Protein AF-A0A933KSL5-F1 (afdb_monomer_lite)

Sequence (123 aa):
MNKSSVSFVYANGFLLLTVVFMPFPTALLGEYLLTDHAAPAVVLYNSVVAVQAVGWILSSGAALRLARDETSAVLVRDGQRNGYFALAAYSLLALIAFWFPLSIAAVTTTLFTYWLVYSLRAT

pLDDT: mean 89.35, std 8.65, range [49.56, 96.56]

Radius of gyration: 16.13 Å; chains: 1; bounding box: 38×23×40 Å

Structure (mmCIF, N/CA/C/O backbone):
data_AF-A0A933KSL5-F1
#
_entry.id   AF-A0A933KSL5-F1
#
loop_
_atom_site.group_PDB
_atom_site.id
_atom_site.type_symbol
_atom_site.label_atom_id
_atom_site.label_alt_id
_atom_site.label_comp_id
_atom_site.label_asym_id
_atom_site.label_entity_id
_atom_site.label_seq_id
_atom_site.pdbx_PDB_ins_code
_atom_site.Cartn_x
_atom_site.Cartn_y
_atom_site.Cartn_z
_atom_site.occupancy
_atom_site.B_iso_or_equiv
_atom_site.auth_seq_id
_atom_site.auth_comp_id
_atom_site.auth_asym_id
_atom_site.auth_atom_id
_atom_site.pdbx_PDB_model_num
ATOM 1 N N . MET A 1 1 ? -20.134 7.322 15.820 1.00 50.34 1 MET A N 1
ATOM 2 C CA . MET A 1 1 ? -18.874 7.697 16.511 1.00 50.34 1 MET A CA 1
ATOM 3 C C . MET A 1 1 ? -19.070 9.087 17.109 1.00 50.34 1 MET A C 1
ATOM 5 O O . MET A 1 1 ? -19.430 9.960 16.340 1.00 50.34 1 MET A O 1
ATOM 9 N N . ASN A 1 2 ? -18.936 9.308 18.428 1.00 49.56 2 ASN A N 1
ATOM 10 C CA . ASN A 1 2 ? -19.288 10.617 19.033 1.00 49.56 2 ASN A CA 1
ATOM 11 C C . ASN A 1 2 ? -18.191 11.268 19.903 1.00 49.56 2 ASN A C 1
ATOM 13 O O . ASN A 1 2 ? -18.445 12.253 20.586 1.00 49.56 2 ASN A O 1
ATOM 17 N N . LYS A 1 3 ? -16.956 10.748 19.865 1.00 57.47 3 LYS A N 1
ATOM 18 C CA . LYS A 1 3 ? -15.748 11.422 20.366 1.00 57.47 3 LYS A CA 1
ATOM 19 C C . LYS A 1 3 ? -14.571 11.034 19.476 1.00 57.47 3 LYS A C 1
ATOM 21 O O . LYS A 1 3 ? -14.323 9.848 19.285 1.00 57.47 3 LYS A O 1
ATOM 26 N N . SER A 1 4 ? -13.867 12.017 18.922 1.00 65.88 4 SER A N 1
ATOM 27 C CA . SER A 1 4 ? -12.599 11.778 18.230 1.00 65.88 4 SER A CA 1
ATOM 28 C C . SER A 1 4 ? -11.508 11.620 19.287 1.00 65.88 4 SER A C 1
ATOM 30 O O . SER A 1 4 ? -11.274 12.544 20.066 1.00 65.88 4 SER A O 1
ATOM 32 N N . SER A 1 5 ? -10.891 10.440 19.388 1.00 81.81 5 SER A N 1
ATOM 33 C CA . SER A 1 5 ? -9.717 10.276 20.250 1.00 81.81 5 SER A CA 1
ATOM 34 C C . SER A 1 5 ? -8.486 10.822 19.537 1.00 81.81 5 SER A C 1
ATOM 36 O O . SER A 1 5 ? -8.354 10.693 18.321 1.00 81.81 5 SER A O 1
ATOM 38 N N . VAL A 1 6 ? -7.545 11.376 20.300 1.00 86.00 6 VAL A N 1
ATOM 39 C CA . VAL A 1 6 ? -6.248 11.832 19.775 1.00 86.00 6 VAL A CA 1
ATOM 40 C C . VAL A 1 6 ? -5.568 10.723 18.956 1.00 86.00 6 VAL A C 1
ATOM 42 O O . VAL A 1 6 ? -5.068 10.970 17.863 1.00 86.00 6 VAL A O 1
ATOM 45 N N . SER A 1 7 ? -5.648 9.472 19.424 1.00 86.69 7 SER A N 1
ATOM 46 C CA . SER A 1 7 ? -5.124 8.301 18.709 1.00 86.69 7 SER A CA 1
ATOM 47 C C . SER A 1 7 ? -5.783 8.076 17.345 1.00 86.69 7 SER A C 1
ATOM 49 O O . SER A 1 7 ? -5.087 7.695 16.408 1.00 86.69 7 SER A O 1
ATOM 51 N N . PHE A 1 8 ? -7.096 8.291 17.220 1.00 88.69 8 PHE A N 1
ATOM 52 C CA . PHE A 1 8 ? -7.803 8.148 15.946 1.00 88.69 8 PHE A CA 1
ATOM 53 C C . PHE A 1 8 ? -7.420 9.264 14.967 1.00 88.69 8 PHE A C 1
ATOM 55 O O . PHE A 1 8 ? -7.173 8.984 13.797 1.00 88.69 8 PHE A O 1
ATOM 62 N N . VAL A 1 9 ? -7.284 10.506 15.449 1.00 90.94 9 VAL A N 1
ATOM 63 C CA . VAL A 1 9 ? -6.849 11.645 14.622 1.00 90.94 9 VAL A CA 1
ATOM 64 C C . VAL A 1 9 ? -5.463 11.400 14.028 1.00 90.94 9 VAL A C 1
ATOM 66 O O . VAL A 1 9 ? -5.293 11.549 12.820 1.00 90.94 9 VAL A O 1
ATOM 69 N N . TYR A 1 10 ? -4.488 10.976 14.839 1.00 93.06 10 TYR A N 1
ATOM 70 C CA . TYR A 1 10 ? -3.136 10.692 14.344 1.00 93.06 10 TYR A CA 1
ATOM 71 C C . TYR A 1 10 ? -3.087 9.479 13.410 1.00 93.06 10 TYR A C 1
ATOM 73 O O . TYR A 1 10 ? -2.422 9.543 12.379 1.00 93.06 10 TYR A O 1
ATOM 81 N N . ALA A 1 11 ? -3.805 8.395 13.725 1.00 92.38 11 ALA A N 1
ATOM 82 C CA . ALA A 1 11 ? -3.848 7.214 12.863 1.00 92.38 11 ALA A CA 1
ATOM 83 C C . ALA A 1 11 ? -4.468 7.526 11.491 1.00 92.38 11 ALA A C 1
ATOM 85 O O . ALA A 1 11 ? -3.931 7.127 10.458 1.00 92.38 11 ALA A O 1
ATOM 86 N N . ASN A 1 12 ? -5.556 8.299 11.472 1.00 92.25 12 ASN A N 1
ATOM 87 C CA . ASN A 1 12 ? -6.168 8.762 10.235 1.00 92.25 12 ASN A CA 1
ATOM 88 C C . ASN A 1 12 ? -5.264 9.750 9.481 1.00 92.25 12 ASN A C 1
ATOM 90 O O . ASN A 1 12 ? -5.122 9.645 8.269 1.00 92.25 12 ASN A O 1
ATOM 94 N N . GLY A 1 13 ? -4.609 10.677 10.185 1.00 94.44 13 GLY A N 1
ATOM 95 C CA . GLY A 1 13 ? -3.636 11.593 9.585 1.00 94.44 13 GLY A CA 1
ATOM 96 C C . GLY A 1 13 ? -2.477 10.855 8.912 1.00 94.44 13 GLY A C 1
ATOM 97 O O . GLY A 1 13 ? -2.104 11.191 7.792 1.00 94.44 13 GLY A O 1
ATOM 98 N N . PHE A 1 14 ? -1.961 9.799 9.545 1.00 95.56 14 PHE A N 1
ATOM 99 C CA . PHE A 1 14 ? -0.948 8.929 8.949 1.00 95.56 14 PHE A CA 1
ATOM 100 C C . PHE A 1 14 ? -1.473 8.204 7.703 1.00 95.56 14 PHE A C 1
ATOM 102 O O . PHE A 1 14 ? -0.797 8.187 6.678 1.00 95.56 14 PHE A O 1
ATOM 109 N N . LEU A 1 15 ? -2.695 7.661 7.744 1.00 94.19 15 LEU A N 1
ATOM 110 C CA . LEU A 1 15 ? -3.314 7.056 6.562 1.00 94.19 15 LEU A CA 1
ATOM 111 C C . LEU A 1 15 ? -3.427 8.070 5.410 1.00 94.19 15 LEU A C 1
ATOM 113 O O . LEU A 1 15 ? -3.010 7.772 4.293 1.00 94.19 15 LEU A O 1
ATOM 117 N N . LEU A 1 16 ? -3.906 9.286 5.679 1.00 95.75 16 LEU A N 1
ATOM 118 C CA . LEU A 1 16 ? -4.010 10.353 4.677 1.00 95.75 16 LEU A CA 1
ATOM 119 C C . LEU A 1 16 ? -2.645 10.769 4.117 1.00 95.75 16 LEU A C 1
ATOM 121 O O . LEU A 1 16 ? -2.534 11.010 2.917 1.00 95.75 16 LEU A O 1
ATOM 125 N N . LEU A 1 17 ? -1.597 10.788 4.943 1.00 95.94 17 LEU A N 1
ATOM 126 C CA . LEU A 1 17 ? -0.233 11.037 4.477 1.00 95.94 17 LEU A CA 1
ATOM 127 C C . LEU A 1 17 ? 0.188 10.012 3.413 1.00 95.94 17 LEU A C 1
ATOM 129 O O . LEU A 1 17 ? 0.726 10.398 2.378 1.00 95.94 17 LEU A O 1
ATOM 133 N N . THR A 1 18 ? -0.108 8.722 3.616 1.00 94.50 18 THR A N 1
ATOM 134 C CA . THR A 1 18 ? 0.198 7.686 2.608 1.00 94.50 18 THR A CA 1
ATOM 135 C C . THR A 1 18 ? -0.586 7.883 1.310 1.00 94.50 18 THR A C 1
ATOM 137 O O . THR A 1 18 ? -0.053 7.644 0.229 1.00 94.50 18 THR A O 1
ATOM 140 N N . VAL A 1 19 ? -1.830 8.370 1.396 1.00 94.56 19 VAL A N 1
ATOM 141 C CA . VAL A 1 19 ? -2.666 8.680 0.225 1.00 94.56 19 VAL A CA 1
ATOM 142 C C . VAL A 1 19 ? -2.079 9.844 -0.572 1.00 94.56 19 VAL A C 1
ATOM 144 O O . VAL A 1 19 ? -1.969 9.754 -1.791 1.00 94.56 19 VAL A O 1
ATOM 147 N N . VAL A 1 20 ? -1.649 10.911 0.104 1.00 96.56 20 VAL A N 1
ATOM 148 C CA . VAL A 1 20 ? -1.008 12.070 -0.541 1.00 96.56 20 VAL A CA 1
ATOM 149 C C . VAL A 1 20 ? 0.352 11.705 -1.135 1.00 96.56 20 VAL A C 1
ATOM 151 O O . VAL A 1 20 ? 0.749 12.285 -2.140 1.00 96.56 20 VAL A O 1
ATOM 154 N N . PHE A 1 21 ? 1.058 10.734 -0.552 1.00 95.19 21 PHE A N 1
ATOM 155 C CA . PHE A 1 21 ? 2.340 10.261 -1.072 1.00 95.19 21 PHE A CA 1
ATOM 156 C C . PHE A 1 21 ? 2.202 9.367 -2.315 1.00 95.19 21 PHE A C 1
ATOM 158 O O . PHE A 1 21 ? 3.118 9.319 -3.126 1.00 95.19 21 PHE A O 1
ATOM 165 N N . MET A 1 22 ? 1.059 8.700 -2.504 1.00 94.00 22 MET A N 1
ATOM 166 C CA . MET A 1 22 ? 0.788 7.716 -3.569 1.00 94.00 22 MET A CA 1
ATOM 167 C C . MET A 1 22 ? 1.055 8.182 -5.025 1.00 94.00 22 MET A C 1
ATOM 169 O O . MET A 1 22 ? 1.515 7.368 -5.833 1.00 94.00 22 MET A O 1
ATOM 173 N N . PRO A 1 23 ? 0.842 9.457 -5.415 1.00 96.00 23 PRO A N 1
ATOM 174 C CA . PRO A 1 23 ? 1.152 9.922 -6.768 1.00 96.00 23 PRO A CA 1
ATOM 175 C C . PRO A 1 23 ? 2.627 9.755 -7.158 1.00 96.00 23 PRO A C 1
ATOM 177 O O . PRO A 1 23 ? 2.912 9.422 -8.305 1.00 96.00 23 PRO A O 1
ATOM 180 N N . PHE A 1 24 ? 3.561 9.917 -6.215 1.00 95.81 24 PHE A N 1
ATOM 181 C CA . PHE A 1 24 ? 4.997 9.777 -6.473 1.00 95.81 24 PHE A CA 1
ATOM 182 C C . PHE A 1 24 ? 5.411 8.357 -6.913 1.00 95.81 24 PHE A C 1
ATOM 184 O O . PHE A 1 24 ? 5.921 8.216 -8.025 1.00 95.81 24 PHE A O 1
ATOM 191 N N . PRO A 1 25 ? 5.177 7.283 -6.126 1.00 95.31 25 PRO A N 1
ATOM 192 C CA . PRO A 1 25 ? 5.516 5.930 -6.552 1.00 95.31 25 PRO A CA 1
ATOM 193 C C . PRO A 1 25 ? 4.698 5.484 -7.768 1.00 95.31 25 PRO A C 1
ATOM 195 O O . PRO A 1 25 ? 5.166 4.638 -8.519 1.00 95.31 25 PRO A O 1
ATOM 198 N N . THR A 1 26 ? 3.506 6.047 -7.995 1.00 94.56 26 THR A N 1
ATOM 199 C CA . THR A 1 26 ? 2.715 5.762 -9.206 1.00 94.56 26 THR A CA 1
ATOM 200 C C . THR A 1 26 ? 3.373 6.326 -10.455 1.00 94.56 26 THR A C 1
ATOM 202 O O . THR A 1 26 ? 3.474 5.622 -11.456 1.00 94.56 26 THR A O 1
ATOM 205 N N . ALA A 1 27 ? 3.845 7.574 -10.396 1.00 95.50 27 ALA A N 1
ATOM 206 C CA . ALA A 1 27 ? 4.589 8.183 -11.492 1.00 95.50 27 ALA A CA 1
ATOM 207 C C . ALA A 1 27 ? 5.888 7.412 -11.764 1.00 95.50 27 ALA A C 1
ATOM 209 O O . ALA A 1 27 ? 6.150 7.046 -12.907 1.00 95.50 27 ALA A O 1
ATOM 210 N N . LEU A 1 28 ? 6.636 7.073 -10.706 1.00 95.31 28 LEU A N 1
ATOM 211 C CA . LEU A 1 28 ? 7.866 6.289 -10.819 1.00 95.31 28 LEU A CA 1
ATOM 212 C C . LEU A 1 28 ? 7.609 4.902 -11.428 1.00 95.31 28 LEU A C 1
ATOM 214 O O . LEU A 1 28 ? 8.354 4.452 -12.293 1.00 95.31 28 LEU A O 1
ATOM 218 N N . LEU A 1 29 ? 6.538 4.226 -11.004 1.00 94.38 29 LEU A N 1
ATOM 219 C CA . LEU A 1 29 ? 6.129 2.960 -11.600 1.00 94.38 29 LEU A CA 1
ATOM 220 C C . LEU A 1 29 ? 5.821 3.140 -13.089 1.00 94.38 29 LEU A C 1
ATOM 222 O O . LEU A 1 29 ? 6.357 2.394 -13.897 1.00 94.38 29 LEU A O 1
ATOM 226 N N . GLY A 1 30 ? 5.019 4.138 -13.465 1.00 92.69 30 GLY A N 1
ATOM 227 C CA . GLY A 1 30 ? 4.667 4.395 -14.864 1.00 92.69 30 GLY A CA 1
ATOM 228 C C . GLY A 1 30 ? 5.869 4.690 -15.767 1.00 92.69 30 GLY A C 1
ATOM 229 O O . GLY A 1 30 ? 5.883 4.254 -16.915 1.00 92.69 30 GLY A O 1
ATOM 230 N N . GLU A 1 31 ? 6.883 5.380 -15.245 1.00 95.19 31 GLU A N 1
ATOM 231 C CA . GLU A 1 31 ? 8.099 5.732 -15.986 1.00 95.19 31 GLU A CA 1
ATOM 232 C C . GLU A 1 31 ? 9.045 4.536 -16.169 1.00 95.19 31 GLU A C 1
ATOM 234 O O . GLU A 1 31 ? 9.575 4.324 -17.259 1.00 95.19 31 GLU A O 1
ATOM 239 N N . TYR A 1 32 ? 9.228 3.719 -15.127 1.00 94.38 32 TYR A N 1
ATOM 240 C CA . TYR A 1 32 ? 10.254 2.673 -15.120 1.00 94.38 32 TYR A CA 1
ATOM 241 C C . TYR A 1 32 ? 9.732 1.254 -15.378 1.00 94.38 32 TYR A C 1
ATOM 243 O O . TYR A 1 32 ? 10.546 0.352 -15.582 1.00 94.38 32 TYR A O 1
ATOM 251 N N . LEU A 1 33 ? 8.414 1.020 -15.409 1.00 91.38 33 LEU A N 1
ATOM 252 C CA . LEU A 1 33 ? 7.832 -0.330 -15.502 1.00 91.38 33 LEU A CA 1
ATOM 253 C C . LEU A 1 33 ? 8.321 -1.137 -16.713 1.00 91.38 33 LEU A C 1
ATOM 255 O O . LEU A 1 33 ? 8.521 -2.342 -16.593 1.00 91.38 33 LEU A O 1
ATOM 259 N N . LEU A 1 34 ? 8.497 -0.492 -17.868 1.00 91.44 34 LEU A N 1
ATOM 260 C CA . LEU A 1 34 ? 8.911 -1.143 -19.121 1.00 91.44 34 LEU A CA 1
ATOM 261 C C . LEU A 1 34 ? 10.407 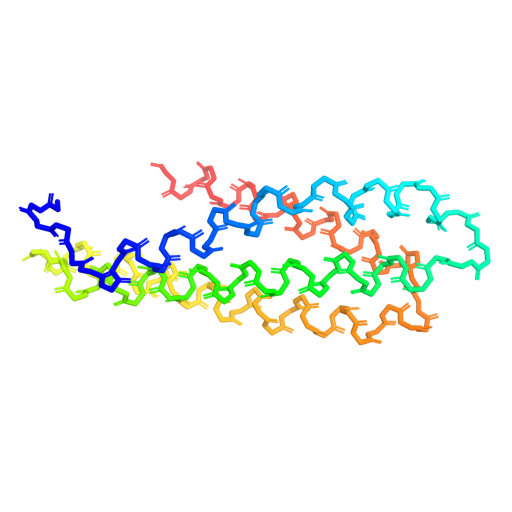-0.966 -19.419 1.00 91.44 34 LEU A C 1
ATOM 263 O O . LEU A 1 34 ? 10.833 -1.101 -20.563 1.00 91.44 34 LEU A O 1
ATOM 267 N N . THR A 1 35 ? 11.196 -0.639 -18.398 1.00 91.50 35 THR A N 1
ATOM 268 C CA . THR A 1 35 ? 12.639 -0.401 -18.511 1.00 91.50 35 THR A CA 1
ATOM 269 C C . THR A 1 35 ? 13.431 -1.466 -17.755 1.00 91.50 35 THR A C 1
ATOM 271 O O . THR A 1 35 ? 12.885 -2.189 -16.917 1.00 91.50 35 THR A O 1
ATOM 274 N N . ASP A 1 36 ? 14.748 -1.495 -17.961 1.00 87.88 36 ASP A N 1
ATOM 275 C CA . ASP A 1 36 ? 15.674 -2.359 -17.210 1.00 87.88 36 ASP A CA 1
ATOM 276 C C . ASP A 1 36 ? 15.706 -2.048 -15.696 1.00 87.88 36 ASP A C 1
ATOM 278 O O . ASP A 1 36 ? 16.273 -2.799 -14.901 1.00 87.88 36 ASP A O 1
ATOM 282 N N . HIS A 1 37 ? 15.068 -0.953 -15.266 1.00 89.62 37 HIS A N 1
ATOM 283 C CA . HIS A 1 37 ? 14.983 -0.510 -13.874 1.00 89.62 37 HIS A CA 1
ATOM 284 C C . HIS A 1 37 ? 13.572 -0.655 -13.273 1.00 89.62 37 HIS A C 1
ATOM 286 O O . HIS A 1 37 ? 13.230 0.030 -12.310 1.00 89.62 37 HIS A O 1
ATOM 292 N N . ALA A 1 38 ? 12.754 -1.581 -13.781 1.00 90.12 38 ALA A N 1
ATOM 293 C CA . ALA A 1 38 ? 11.409 -1.836 -13.256 1.00 90.12 38 ALA A CA 1
ATOM 294 C C . ALA A 1 38 ? 11.395 -2.334 -11.794 1.00 90.12 38 ALA A C 1
ATOM 296 O O . ALA A 1 38 ? 10.483 -2.006 -11.036 1.00 90.12 38 ALA A O 1
ATOM 297 N N . ALA A 1 39 ? 12.410 -3.099 -11.373 1.00 92.81 39 ALA A N 1
ATOM 298 C CA . ALA A 1 39 ? 12.508 -3.665 -10.022 1.00 92.81 39 ALA A CA 1
ATOM 299 C C . ALA A 1 39 ? 12.376 -2.623 -8.896 1.00 92.81 39 ALA A C 1
ATOM 301 O O . ALA A 1 39 ? 11.421 -2.721 -8.122 1.00 92.81 39 ALA A O 1
ATOM 302 N N . PRO A 1 40 ? 13.243 -1.599 -8.788 1.00 94.38 40 PRO A N 1
ATOM 303 C CA . PRO A 1 40 ? 13.131 -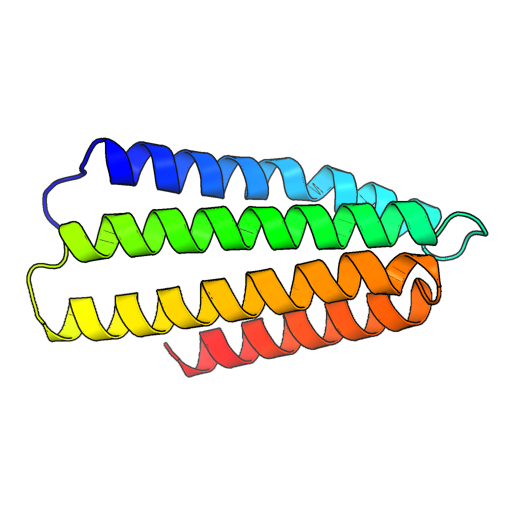0.604 -7.721 1.00 94.38 40 PRO A CA 1
ATOM 304 C C . PRO A 1 40 ? 11.798 0.157 -7.738 1.00 94.38 40 PRO A C 1
ATOM 306 O O . PRO A 1 40 ? 11.261 0.457 -6.672 1.00 94.38 40 PRO A O 1
ATOM 309 N N . ALA A 1 41 ? 11.223 0.420 -8.916 1.00 94.88 41 ALA A N 1
ATOM 310 C CA . ALA A 1 41 ? 9.943 1.112 -9.028 1.00 94.88 41 ALA A CA 1
ATOM 311 C C . ALA A 1 41 ? 8.775 0.268 -8.484 1.00 94.88 41 ALA A C 1
ATOM 313 O O . ALA A 1 41 ? 7.971 0.753 -7.685 1.00 94.88 41 ALA A O 1
ATOM 314 N N . VAL A 1 42 ? 8.720 -1.020 -8.842 1.00 95.25 42 VAL A N 1
ATOM 315 C CA . VAL A 1 42 ? 7.693 -1.959 -8.355 1.00 95.25 42 VAL A CA 1
ATOM 316 C C . VAL A 1 42 ? 7.865 -2.249 -6.859 1.00 95.25 42 VAL A C 1
ATOM 318 O O . VAL A 1 42 ? 6.872 -2.319 -6.129 1.00 95.25 42 VAL A O 1
ATOM 321 N N . VAL A 1 43 ? 9.107 -2.380 -6.378 1.00 96.44 43 VAL A N 1
ATOM 322 C CA . VAL A 1 43 ? 9.424 -2.552 -4.949 1.00 96.44 43 VAL A CA 1
ATOM 323 C C . VAL A 1 43 ? 8.933 -1.346 -4.150 1.00 96.44 43 VAL A C 1
ATOM 325 O O . VAL A 1 43 ? 8.226 -1.519 -3.154 1.00 96.44 43 VAL A O 1
ATOM 328 N N . LEU A 1 44 ? 9.266 -0.126 -4.586 1.00 96.06 44 LEU A N 1
ATOM 329 C CA . LEU A 1 44 ? 8.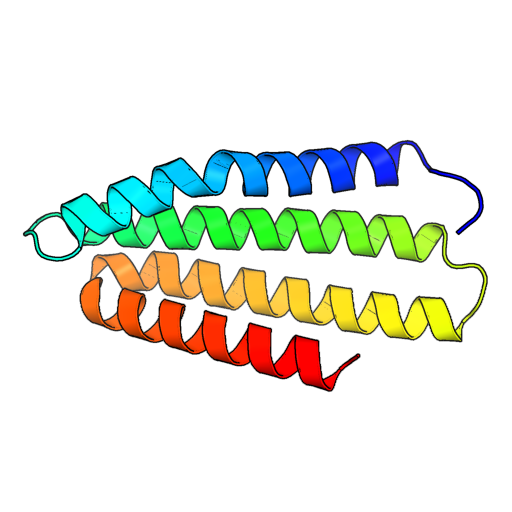856 1.097 -3.900 1.00 96.06 44 LEU A CA 1
ATOM 330 C C . LEU A 1 44 ? 7.334 1.230 -3.875 1.00 96.06 44 LEU A C 1
ATOM 332 O O . LEU A 1 44 ? 6.764 1.503 -2.820 1.00 96.06 44 LEU A O 1
ATOM 336 N N . TYR A 1 45 ? 6.675 0.986 -5.009 1.00 95.94 45 TYR A N 1
ATOM 337 C CA . TYR A 1 45 ? 5.220 1.036 -5.097 1.00 95.94 45 TYR A CA 1
ATOM 338 C C . TYR A 1 45 ? 4.557 0.085 -4.093 1.00 95.94 45 TYR A C 1
ATOM 340 O O . TYR A 1 45 ? 3.771 0.523 -3.252 1.00 95.94 45 TYR A O 1
ATOM 348 N N . ASN A 1 46 ? 4.929 -1.199 -4.104 1.00 96.00 46 ASN A N 1
ATOM 349 C CA . ASN A 1 46 ? 4.361 -2.182 -3.176 1.00 96.00 46 ASN A CA 1
ATOM 350 C C . ASN A 1 46 ? 4.714 -1.878 -1.710 1.00 96.00 46 ASN A C 1
ATOM 352 O O . ASN A 1 46 ? 3.889 -2.105 -0.827 1.00 96.00 46 ASN A O 1
ATOM 356 N N . SER A 1 47 ? 5.890 -1.302 -1.445 1.00 95.56 47 SER A N 1
ATOM 357 C CA . SER A 1 47 ? 6.281 -0.871 -0.096 1.00 95.56 47 SER A CA 1
ATOM 358 C C . SER A 1 47 ? 5.379 0.249 0.424 1.00 95.56 47 SER A C 1
ATOM 360 O O . SER A 1 47 ? 4.933 0.202 1.568 1.00 95.56 47 SER A O 1
ATOM 362 N N . VAL A 1 48 ? 5.049 1.236 -0.413 1.00 96.12 48 VAL A N 1
ATOM 363 C CA . VAL A 1 48 ? 4.132 2.325 -0.036 1.00 96.12 48 VAL A CA 1
ATOM 364 C C . VAL A 1 48 ? 2.724 1.793 0.226 1.00 96.12 48 VAL A C 1
ATOM 366 O O 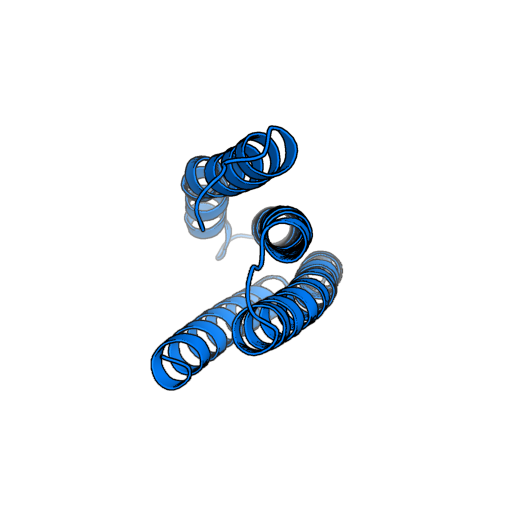. VAL A 1 48 ? 2.100 2.184 1.213 1.00 96.12 48 VAL A O 1
ATOM 369 N N . VAL A 1 49 ? 2.238 0.859 -0.597 1.00 95.19 49 VAL A N 1
ATOM 370 C CA . VAL A 1 49 ? 0.936 0.207 -0.373 1.00 95.19 49 VAL A CA 1
ATOM 371 C C . VAL A 1 49 ? 0.944 -0.622 0.922 1.00 95.19 49 VAL A C 1
ATOM 373 O O . VAL A 1 49 ? -0.020 -0.587 1.688 1.00 95.19 49 VAL A O 1
ATOM 376 N N . ALA A 1 50 ? 2.048 -1.303 1.240 1.00 95.81 50 ALA A N 1
ATOM 377 C CA . ALA A 1 50 ? 2.207 -1.997 2.517 1.00 95.81 50 ALA A CA 1
ATOM 378 C C . ALA A 1 50 ? 2.173 -1.017 3.710 1.00 95.81 50 ALA A C 1
ATOM 380 O O . ALA A 1 50 ? 1.488 -1.271 4.701 1.00 95.81 50 ALA A O 1
ATOM 381 N N . VAL A 1 51 ? 2.825 0.146 3.605 1.00 96.00 51 VAL A N 1
ATOM 382 C CA . VAL A 1 51 ? 2.757 1.208 4.628 1.00 96.00 51 VAL A CA 1
ATOM 383 C C . VAL A 1 51 ? 1.336 1.769 4.764 1.00 96.00 51 VAL A C 1
ATOM 385 O O . VAL A 1 51 ? 0.870 2.012 5.880 1.00 96.00 51 VAL A O 1
ATOM 388 N N . GLN A 1 52 ? 0.598 1.913 3.663 1.00 95.00 52 GLN A N 1
ATOM 389 C CA . GLN A 1 52 ? -0.814 2.297 3.704 1.00 95.00 52 GLN A CA 1
ATOM 390 C C . GLN A 1 52 ? -1.661 1.274 4.482 1.00 95.00 52 GLN A C 1
ATOM 392 O O . GLN A 1 52 ? -2.519 1.669 5.276 1.00 95.00 52 GLN A O 1
ATOM 397 N N . ALA A 1 53 ? -1.377 -0.028 4.349 1.00 94.12 53 ALA A N 1
ATOM 398 C CA . ALA A 1 53 ? -2.035 -1.066 5.147 1.00 94.12 53 ALA A CA 1
ATOM 399 C C . ALA A 1 53 ? -1.758 -0.913 6.657 1.00 94.12 53 ALA A C 1
ATOM 401 O O . ALA A 1 53 ? -2.659 -1.133 7.469 1.00 94.12 53 ALA A O 1
ATOM 402 N N . VAL A 1 54 ? -0.564 -0.449 7.054 1.00 94.50 54 VAL A N 1
ATOM 403 C CA . VAL A 1 54 ? -0.278 -0.078 8.456 1.00 94.50 54 VAL A CA 1
ATOM 404 C C . VAL A 1 54 ? -1.191 1.058 8.913 1.00 94.50 54 VAL A C 1
ATOM 406 O O . VAL A 1 54 ? -1.783 0.971 9.990 1.00 94.50 54 VAL A O 1
ATOM 409 N N . GLY A 1 55 ? -1.371 2.095 8.090 1.00 93.12 55 GLY A N 1
ATOM 410 C CA . GLY A 1 55 ? -2.300 3.188 8.394 1.00 93.12 55 GLY A CA 1
ATOM 411 C C . GLY A 1 55 ? -3.736 2.702 8.590 1.00 93.12 55 GLY A C 1
ATOM 412 O O . GLY A 1 55 ? -4.416 3.136 9.522 1.00 93.12 55 GLY A O 1
ATOM 413 N N . TRP A 1 56 ? -4.170 1.729 7.788 1.00 92.56 56 TRP A N 1
ATOM 414 C CA . TRP A 1 56 ? -5.476 1.093 7.942 1.00 92.56 56 TRP A CA 1
ATOM 415 C C . TRP A 1 56 ? -5.604 0.314 9.261 1.00 92.56 56 TRP A C 1
ATOM 417 O O . TRP A 1 56 ? -6.603 0.455 9.970 1.00 92.56 56 TRP A O 1
ATOM 427 N N . ILE A 1 57 ? -4.584 -0.462 9.641 1.00 92.88 57 ILE A N 1
ATOM 428 C CA . ILE A 1 57 ? -4.547 -1.208 10.913 1.00 92.88 57 ILE A CA 1
ATOM 429 C C . ILE A 1 57 ? -4.598 -0.254 12.114 1.00 92.88 57 ILE A C 1
ATOM 431 O O . ILE A 1 57 ? -5.354 -0.486 13.058 1.00 92.88 57 ILE A O 1
ATOM 435 N N . LEU A 1 58 ? -3.825 0.835 12.083 1.00 92.06 58 LEU A N 1
ATOM 436 C CA . LEU A 1 58 ? -3.813 1.831 13.158 1.00 92.06 58 LEU A CA 1
ATOM 437 C C . LEU A 1 58 ? -5.168 2.536 13.280 1.00 92.06 58 LEU A C 1
ATOM 439 O O . LEU A 1 58 ? -5.682 2.699 14.388 1.00 92.06 58 LEU A O 1
ATOM 443 N N . SER A 1 59 ? -5.759 2.926 12.148 1.00 90.69 59 SER A N 1
ATOM 444 C CA . SER A 1 59 ? -7.036 3.643 12.121 1.00 90.69 59 SER A CA 1
ATOM 445 C C . SER A 1 59 ? -8.189 2.751 12.590 1.00 90.69 59 SER A C 1
ATOM 447 O O . SER A 1 59 ? -8.963 3.147 13.464 1.00 90.69 59 SER A O 1
ATOM 449 N N . SER A 1 60 ? -8.250 1.504 12.111 1.00 90.38 60 SER A N 1
ATOM 450 C CA . SER A 1 60 ? -9.243 0.516 12.558 1.00 90.38 60 SER A CA 1
ATOM 451 C C . SER A 1 60 ? -9.067 0.137 14.034 1.00 90.38 60 SER A C 1
ATOM 453 O O . SER A 1 60 ? -10.042 0.128 14.783 1.00 90.38 60 SER A O 1
ATOM 455 N N . GLY A 1 61 ? -7.835 -0.069 14.508 1.00 87.81 61 GLY A N 1
ATOM 456 C CA . GLY A 1 61 ? -7.560 -0.330 15.925 1.00 87.81 61 GLY A CA 1
ATOM 457 C C . GLY A 1 61 ? -7.970 0.830 16.843 1.00 87.81 61 GLY A C 1
ATOM 458 O O . GLY A 1 61 ? -8.540 0.611 17.916 1.00 87.81 61 GLY A O 1
ATOM 459 N N . ALA A 1 62 ? -7.739 2.075 16.417 1.00 87.69 62 ALA A N 1
ATOM 460 C CA . ALA A 1 62 ? -8.208 3.256 17.138 1.00 87.69 62 ALA A CA 1
ATOM 461 C C . ALA A 1 62 ? -9.741 3.397 17.087 1.00 87.69 62 ALA A C 1
ATOM 463 O O . ALA A 1 62 ? -10.350 3.785 18.086 1.00 87.69 62 ALA A O 1
ATOM 464 N N . ALA A 1 63 ? -10.371 3.038 15.964 1.00 86.94 63 ALA A N 1
ATOM 465 C CA . ALA A 1 63 ? -11.823 3.037 15.807 1.00 86.94 63 ALA A CA 1
ATOM 466 C C . ALA A 1 63 ? -12.513 1.979 16.684 1.00 86.94 63 ALA A C 1
ATOM 468 O O . ALA A 1 63 ? -13.571 2.267 17.241 1.00 86.94 63 ALA A O 1
ATOM 469 N N . LEU A 1 64 ? -11.904 0.805 16.904 1.00 86.56 64 LEU A N 1
ATOM 470 C CA . LEU A 1 64 ? -12.437 -0.215 17.822 1.00 86.56 64 LEU A CA 1
ATOM 471 C C . LEU A 1 64 ? -12.596 0.302 19.248 1.00 86.56 64 LEU A C 1
ATOM 473 O O . LEU A 1 64 ? -13.579 -0.008 19.912 1.00 86.56 64 LEU A O 1
ATOM 477 N N . ARG A 1 65 ? -11.660 1.136 19.708 1.00 80.31 65 ARG A N 1
ATOM 478 C CA . ARG A 1 65 ? -11.728 1.765 21.038 1.00 80.31 65 ARG A CA 1
ATOM 479 C C . ARG A 1 65 ? -12.843 2.811 21.153 1.00 80.31 65 ARG A C 1
ATOM 481 O O . ARG A 1 65 ? -13.144 3.253 22.256 1.00 80.31 65 ARG A O 1
ATOM 488 N N . LEU A 1 66 ? -13.418 3.229 20.026 1.00 81.81 66 LEU A N 1
ATOM 489 C CA . LEU A 1 66 ? -14.484 4.227 19.923 1.00 81.81 66 LEU A CA 1
ATOM 490 C C . LEU A 1 66 ? -15.832 3.621 19.498 1.00 81.81 66 LEU A C 1
ATOM 492 O O . LEU A 1 66 ? -16.823 4.353 19.401 1.00 81.81 66 LEU A O 1
ATOM 496 N N . ALA A 1 67 ? -15.875 2.315 19.216 1.00 80.38 67 ALA A N 1
ATOM 497 C CA . ALA A 1 67 ? -17.091 1.615 18.837 1.00 80.38 67 ALA A CA 1
ATOM 498 C C . ALA A 1 67 ? -18.056 1.580 20.030 1.00 80.38 67 ALA A C 1
ATOM 500 O O . ALA A 1 67 ? -17.690 1.170 21.129 1.00 80.38 67 ALA A O 1
ATOM 501 N N . ARG A 1 68 ? -19.286 2.057 19.811 1.00 76.50 68 ARG A N 1
ATOM 502 C CA . ARG A 1 68 ? -20.327 2.116 20.848 1.00 76.50 68 ARG A CA 1
ATOM 503 C C . ARG A 1 68 ? -21.125 0.816 20.939 1.00 76.50 68 ARG A C 1
ATOM 505 O O . ARG A 1 68 ? -21.535 0.441 22.029 1.00 76.50 68 ARG A O 1
ATOM 512 N N . ASP A 1 69 ? -21.293 0.152 19.798 1.00 83.06 69 ASP A N 1
ATOM 513 C CA . ASP A 1 69 ? -22.135 -1.028 19.634 1.00 83.06 69 ASP A CA 1
ATOM 514 C C . ASP A 1 69 ? -21.291 -2.212 19.153 1.00 83.06 69 ASP A C 1
ATOM 516 O O . ASP A 1 69 ? -20.375 -2.049 18.338 1.00 83.06 69 ASP A O 1
ATOM 520 N N . GLU A 1 70 ? -21.621 -3.415 19.618 1.00 81.00 70 GLU A N 1
ATOM 521 C CA . GLU A 1 70 ? -20.879 -4.637 19.294 1.00 81.00 70 GLU A CA 1
ATOM 522 C C . GLU A 1 70 ? -20.906 -4.949 17.791 1.00 81.00 70 GLU A C 1
ATOM 524 O O . GLU A 1 70 ? -19.879 -5.302 17.215 1.00 81.00 70 GLU A O 1
ATOM 529 N N . THR A 1 71 ? -22.023 -4.668 17.114 1.00 79.56 71 THR A N 1
ATOM 530 C CA . THR A 1 71 ? -22.141 -4.770 15.650 1.00 79.56 71 THR A CA 1
ATOM 531 C C . THR A 1 71 ? -21.123 -3.886 14.923 1.00 79.56 71 THR A C 1
ATOM 533 O O . THR A 1 71 ? -20.494 -4.322 13.961 1.00 79.56 71 THR A O 1
ATOM 536 N N . SER A 1 72 ? -20.894 -2.660 15.409 1.00 78.38 72 SER A N 1
ATOM 537 C CA . SER A 1 72 ? -19.881 -1.762 14.834 1.00 78.38 72 SER A CA 1
ATOM 538 C C . SER A 1 72 ? -18.463 -2.273 15.103 1.00 78.38 72 SER A C 1
ATOM 540 O O . SER A 1 72 ? -17.589 -2.162 14.246 1.00 78.38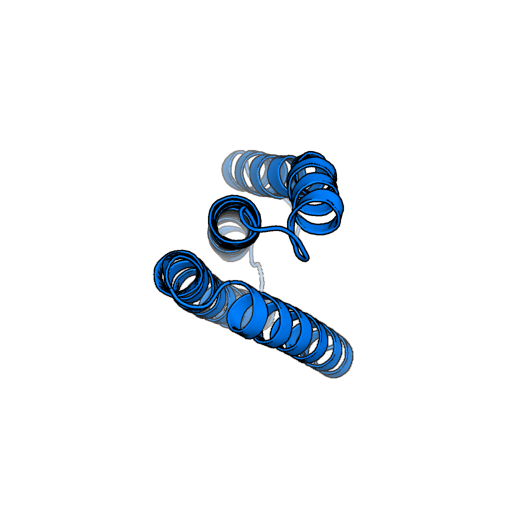 72 SER A O 1
ATOM 542 N N . ALA A 1 73 ? -18.225 -2.859 16.279 1.00 82.19 73 ALA A N 1
ATOM 543 C CA . ALA A 1 73 ? -16.929 -3.431 16.628 1.00 82.19 73 ALA A CA 1
ATOM 544 C C . ALA A 1 73 ? -16.587 -4.666 15.775 1.00 82.19 73 ALA A C 1
ATOM 546 O O . ALA A 1 73 ? -15.428 -4.834 15.394 1.00 82.19 73 ALA A O 1
ATOM 547 N N . VAL A 1 74 ? -17.573 -5.504 15.436 1.00 83.44 74 VAL A N 1
ATOM 548 C CA . VAL A 1 74 ? -17.382 -6.669 14.553 1.00 83.44 74 VAL A CA 1
ATOM 549 C C . VAL A 1 74 ? -16.971 -6.228 13.146 1.00 83.44 74 VAL A C 1
ATOM 551 O O . VAL A 1 74 ? -15.957 -6.708 12.641 1.00 83.44 74 VAL A O 1
ATOM 554 N N . LEU A 1 75 ? -17.672 -5.251 12.558 1.00 80.88 75 LEU A N 1
ATOM 555 C CA . LEU A 1 75 ? -17.337 -4.727 11.226 1.00 80.88 75 LEU A CA 1
ATOM 556 C C . LEU A 1 75 ? -15.917 -4.141 11.171 1.00 80.88 75 LEU A C 1
ATOM 558 O O . LEU A 1 75 ? -15.157 -4.408 10.240 1.00 80.88 75 LEU A O 1
ATOM 562 N N . VAL A 1 76 ? -15.522 -3.378 12.195 1.00 83.81 76 VAL A N 1
ATOM 563 C CA . VAL A 1 76 ? -14.175 -2.791 12.256 1.00 83.81 76 VAL A CA 1
ATOM 564 C C . VAL A 1 76 ? -13.101 -3.865 12.489 1.00 83.81 76 VAL A C 1
ATOM 566 O O . VAL A 1 76 ? -12.012 -3.754 11.924 1.00 83.81 76 VAL A O 1
ATOM 569 N N . ARG A 1 77 ? -13.383 -4.928 13.260 1.00 84.06 77 ARG A N 1
ATOM 570 C CA . ARG A 1 77 ? -12.452 -6.058 13.462 1.00 84.06 77 ARG A CA 1
ATOM 571 C C . ARG A 1 77 ? -12.188 -6.823 12.170 1.00 84.06 77 ARG A C 1
ATOM 573 O O . ARG A 1 77 ? -11.032 -7.143 11.891 1.00 84.06 77 ARG A O 1
ATOM 580 N N . ASP A 1 78 ? -13.223 -7.088 11.379 1.00 82.00 78 ASP A N 1
ATOM 581 C CA . ASP A 1 78 ? -13.051 -7.730 10.072 1.00 82.00 78 ASP A CA 1
ATOM 582 C C . ASP A 1 78 ? -12.240 -6.838 9.123 1.00 82.00 78 ASP A C 1
ATOM 584 O O . ASP A 1 78 ? -11.287 -7.304 8.491 1.00 82.00 78 ASP A O 1
ATOM 588 N N . GLY A 1 79 ? -12.516 -5.529 9.117 1.00 80.38 79 GLY A N 1
ATOM 589 C CA . GLY A 1 79 ? -11.706 -4.547 8.394 1.00 80.38 79 GLY A CA 1
ATOM 590 C C . GLY A 1 79 ? -10.235 -4.526 8.834 1.00 80.38 79 GLY A C 1
ATOM 591 O O . GLY A 1 79 ? -9.342 -4.434 7.989 1.00 80.38 79 GLY A O 1
ATOM 592 N N . GLN A 1 80 ? -9.959 -4.660 10.135 1.00 86.44 80 GLN A N 1
ATOM 593 C CA . GLN A 1 80 ? -8.597 -4.721 10.672 1.00 86.44 80 GLN A CA 1
ATOM 594 C C . GLN A 1 80 ? -7.870 -6.005 10.243 1.00 86.44 80 GLN A C 1
ATOM 596 O O . GLN A 1 80 ? -6.694 -5.950 9.876 1.00 86.44 80 GLN A O 1
ATOM 601 N N . ARG A 1 81 ? -8.558 -7.157 10.236 1.00 85.75 81 ARG A N 1
ATOM 602 C CA . ARG A 1 81 ? -7.986 -8.439 9.783 1.00 85.75 81 ARG A CA 1
ATOM 603 C C . ARG A 1 81 ? -7.575 -8.376 8.310 1.00 85.75 81 ARG A C 1
ATOM 605 O O . ARG A 1 81 ? -6.488 -8.835 7.961 1.00 85.75 81 ARG A O 1
ATOM 612 N N . ASN A 1 82 ? -8.391 -7.729 7.479 1.00 87.06 82 ASN A N 1
ATOM 613 C CA . ASN A 1 82 ? -8.061 -7.468 6.078 1.00 87.06 82 ASN A CA 1
ATOM 614 C C . ASN A 1 82 ? -6.824 -6.567 5.929 1.00 87.06 82 ASN A C 1
ATOM 616 O O . ASN A 1 82 ? -6.003 -6.804 5.045 1.00 87.06 82 ASN A O 1
ATOM 620 N N . GLY A 1 83 ? -6.633 -5.597 6.830 1.00 87.00 83 GLY A N 1
ATOM 621 C CA . GLY A 1 83 ? -5.423 -4.770 6.878 1.00 87.00 83 GLY A CA 1
ATOM 622 C C . GLY A 1 83 ? -4.142 -5.585 7.086 1.00 87.00 83 GLY A C 1
ATOM 623 O O . GLY A 1 83 ? -3.158 -5.369 6.381 1.00 87.00 83 GLY A O 1
ATOM 624 N N . TYR A 1 84 ? -4.154 -6.565 7.995 1.00 90.94 84 TYR A N 1
ATOM 625 C CA . TYR A 1 84 ? -3.005 -7.458 8.204 1.00 90.94 84 TYR A CA 1
ATOM 626 C C . TYR A 1 84 ? -2.720 -8.346 6.992 1.00 90.94 84 TYR A C 1
ATOM 628 O O . TYR A 1 84 ? -1.556 -8.540 6.639 1.00 90.94 84 TYR A O 1
ATOM 636 N N . PHE A 1 85 ? -3.764 -8.850 6.329 1.00 92.12 85 PHE A N 1
ATOM 637 C CA . PHE A 1 85 ? -3.594 -9.602 5.087 1.00 92.12 85 PHE A CA 1
ATOM 638 C C . PHE A 1 85 ? -2.983 -8.728 3.988 1.00 92.12 85 PHE A C 1
ATOM 640 O O . PHE A 1 85 ? -2.027 -9.148 3.341 1.00 92.12 85 PHE A O 1
ATOM 647 N N . ALA A 1 86 ? -3.485 -7.502 3.807 1.00 90.56 86 ALA A N 1
ATOM 648 C CA . ALA A 1 86 ? -2.935 -6.556 2.842 1.00 90.56 86 ALA A CA 1
ATOM 649 C C . ALA A 1 86 ? -1.460 -6.250 3.145 1.00 90.56 86 ALA A C 1
ATOM 651 O O . ALA A 1 86 ? -0.624 -6.339 2.250 1.00 90.56 86 ALA A O 1
ATOM 652 N N . LEU A 1 87 ? -1.119 -5.979 4.409 1.00 94.75 87 LEU A N 1
ATOM 653 C CA . LEU A 1 87 ? 0.260 -5.740 4.832 1.00 94.75 87 LEU A CA 1
ATOM 654 C C . LEU A 1 87 ? 1.178 -6.912 4.459 1.00 94.75 87 LEU A C 1
ATOM 656 O O . LEU A 1 87 ? 2.217 -6.696 3.836 1.00 94.75 87 LEU A O 1
ATOM 660 N N . ALA A 1 88 ? 0.792 -8.142 4.806 1.00 95.12 88 ALA A N 1
ATOM 661 C CA . ALA A 1 88 ? 1.586 -9.330 4.508 1.00 95.12 88 ALA A CA 1
ATOM 662 C C . ALA A 1 88 ? 1.723 -9.560 2.994 1.00 95.12 88 ALA A C 1
ATOM 664 O O . ALA A 1 88 ? 2.832 -9.769 2.503 1.00 95.12 88 ALA A O 1
ATOM 665 N N . ALA A 1 89 ? 0.615 -9.466 2.253 1.00 94.19 89 ALA A N 1
ATOM 666 C CA . ALA A 1 89 ? 0.591 -9.678 0.811 1.00 94.19 89 ALA A CA 1
ATOM 667 C C . ALA A 1 89 ? 1.460 -8.652 0.071 1.00 94.19 89 ALA A C 1
ATOM 669 O O . ALA A 1 89 ? 2.363 -9.042 -0.665 1.00 94.19 89 ALA A O 1
ATOM 670 N N . TYR A 1 90 ? 1.254 -7.351 0.299 1.00 94.06 90 TYR A N 1
ATOM 671 C CA . TYR A 1 90 ? 2.021 -6.307 -0.390 1.00 94.06 90 TYR A CA 1
ATOM 672 C C . TYR A 1 90 ? 3.495 -6.278 0.032 1.00 94.06 90 TYR A C 1
ATOM 674 O O . TYR A 1 90 ? 4.351 -6.009 -0.808 1.00 94.06 90 TYR A O 1
ATOM 682 N N . SER A 1 91 ? 3.822 -6.635 1.280 1.00 94.62 91 SER A N 1
ATOM 683 C CA . SER A 1 91 ? 5.226 -6.796 1.697 1.00 94.62 91 SER A CA 1
ATOM 684 C C . SER A 1 91 ? 5.903 -7.954 0.962 1.00 94.62 91 SER A C 1
ATOM 686 O O . SER A 1 91 ? 7.030 -7.813 0.492 1.00 94.62 91 SER A O 1
ATOM 688 N N . LEU A 1 92 ? 5.213 -9.088 0.808 1.00 95.62 92 LEU A N 1
ATOM 689 C CA . LEU A 1 92 ? 5.734 -10.226 0.055 1.00 95.62 92 LEU A CA 1
ATOM 690 C C . LEU A 1 92 ? 5.918 -9.876 -1.428 1.00 95.62 92 LEU A C 1
ATOM 692 O O . LEU A 1 92 ? 6.955 -10.195 -2.006 1.00 95.62 92 LEU A O 1
ATOM 696 N N . LEU A 1 93 ? 4.953 -9.172 -2.028 1.00 94.56 93 LEU A N 1
ATOM 697 C CA . LEU A 1 93 ? 5.065 -8.683 -3.404 1.00 94.56 93 LEU A CA 1
ATOM 698 C C . LEU A 1 93 ? 6.258 -7.732 -3.566 1.00 94.56 93 LEU A C 1
ATOM 700 O O . LEU A 1 9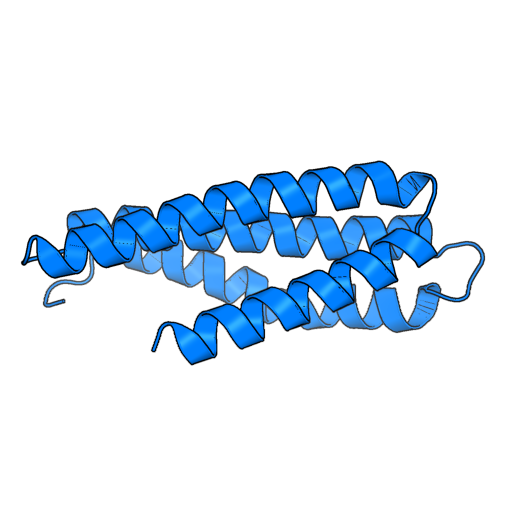3 ? 7.001 -7.867 -4.534 1.00 94.56 93 LEU A O 1
ATOM 704 N N . ALA A 1 94 ? 6.497 -6.832 -2.605 1.00 93.69 94 ALA A N 1
ATOM 705 C CA . ALA A 1 94 ? 7.661 -5.947 -2.621 1.00 93.69 94 ALA A CA 1
ATOM 706 C C . ALA A 1 94 ? 8.985 -6.728 -2.611 1.00 93.69 94 ALA A C 1
ATOM 708 O O . ALA A 1 94 ? 9.902 -6.366 -3.338 1.00 93.69 94 ALA A O 1
ATOM 709 N N . LEU A 1 95 ? 9.082 -7.823 -1.850 1.00 95.31 95 LEU A N 1
ATOM 710 C CA . LEU A 1 95 ? 10.276 -8.671 -1.855 1.00 95.31 95 LEU A CA 1
ATOM 711 C C . LEU A 1 95 ? 10.439 -9.406 -3.193 1.00 95.31 95 LEU A C 1
ATOM 713 O O . LEU A 1 95 ? 11.512 -9.370 -3.790 1.00 95.31 95 LEU A O 1
ATOM 717 N N . ILE A 1 96 ? 9.373 -10.033 -3.702 1.00 94.31 96 ILE A N 1
ATOM 718 C CA . ILE A 1 96 ? 9.423 -10.828 -4.943 1.00 94.31 96 ILE A CA 1
ATOM 719 C C . ILE A 1 96 ? 9.673 -9.944 -6.180 1.00 94.31 96 ILE A C 1
ATOM 721 O O . ILE A 1 96 ? 10.270 -10.400 -7.161 1.00 94.31 96 ILE A O 1
ATOM 725 N N . ALA A 1 97 ? 9.279 -8.667 -6.132 1.00 92.75 97 ALA A N 1
ATOM 726 C CA . ALA A 1 97 ? 9.477 -7.698 -7.211 1.00 92.75 97 ALA A CA 1
ATOM 727 C C . ALA A 1 97 ? 10.946 -7.510 -7.614 1.00 92.75 97 ALA A C 1
ATOM 729 O O . ALA A 1 97 ? 11.206 -7.082 -8.736 1.00 92.75 97 ALA A O 1
ATOM 730 N N . PHE A 1 98 ? 11.897 -7.865 -6.744 1.00 91.19 98 PHE A N 1
ATOM 731 C CA . PHE A 1 98 ? 13.319 -7.832 -7.076 1.00 91.19 98 PHE A CA 1
ATOM 732 C C . PHE A 1 98 ? 13.685 -8.794 -8.218 1.00 91.19 98 PHE A C 1
ATOM 734 O O . PHE A 1 98 ? 14.553 -8.484 -9.028 1.00 91.19 98 PHE A O 1
ATOM 741 N N . TRP A 1 99 ? 13.002 -9.940 -8.311 1.00 93.00 99 TRP A N 1
ATOM 742 C CA . TRP A 1 99 ? 13.257 -10.952 -9.343 1.00 93.00 99 TRP A CA 1
ATOM 743 C C . TRP A 1 99 ? 12.286 -10.859 -10.521 1.00 93.00 99 TRP A C 1
ATOM 745 O O . TRP A 1 99 ? 12.685 -11.080 -11.661 1.00 93.00 99 TRP A O 1
ATOM 755 N N . PHE A 1 100 ? 11.014 -10.540 -10.260 1.00 93.31 100 PHE A N 1
ATOM 756 C CA . PHE A 1 100 ? 9.953 -10.578 -11.274 1.00 93.31 100 PHE A CA 1
ATOM 757 C C . PHE A 1 100 ? 9.084 -9.310 -11.261 1.00 93.31 100 PHE A C 1
ATOM 759 O O . PHE A 1 100 ? 7.883 -9.391 -10.990 1.00 93.31 100 PHE A O 1
ATOM 766 N N . PRO A 1 101 ? 9.644 -8.125 -11.560 1.00 91.81 101 PRO A N 1
ATOM 767 C CA . PRO A 1 101 ? 8.930 -6.858 -11.404 1.00 91.81 101 PRO A CA 1
ATOM 768 C C . PRO A 1 101 ? 7.657 -6.764 -12.244 1.00 91.81 101 PRO A C 1
ATOM 770 O O . PRO A 1 101 ? 6.620 -6.346 -11.737 1.00 91.81 101 PRO A O 1
ATOM 773 N N . LEU A 1 102 ? 7.705 -7.202 -13.504 1.00 91.75 102 LEU A N 1
ATOM 774 C CA . LEU A 1 102 ? 6.563 -7.116 -14.415 1.00 91.75 102 LEU A CA 1
ATOM 775 C C . LEU A 1 102 ? 5.405 -8.023 -13.973 1.00 91.75 102 LEU A C 1
ATOM 777 O O . LEU A 1 102 ? 4.251 -7.598 -13.930 1.00 91.75 102 LEU A O 1
ATOM 781 N N . SER A 1 103 ? 5.727 -9.262 -13.588 1.00 93.62 103 SER A N 1
ATOM 782 C CA . SER A 1 103 ? 4.750 -10.216 -13.058 1.00 93.62 103 SER A CA 1
ATOM 783 C C . SER A 1 103 ? 4.116 -9.689 -11.776 1.00 93.62 103 SER A C 1
ATOM 785 O O . SER A 1 103 ? 2.902 -9.774 -11.608 1.00 93.62 103 SER A O 1
ATOM 787 N N . ILE A 1 104 ? 4.922 -9.099 -10.888 1.00 95.00 104 ILE A N 1
ATOM 788 C CA . ILE A 1 104 ? 4.418 -8.516 -9.648 1.00 95.00 104 ILE A CA 1
ATOM 789 C C . ILE A 1 104 ? 3.540 -7.303 -9.924 1.00 95.00 104 ILE A C 1
ATOM 791 O O . ILE A 1 104 ? 2.473 -7.218 -9.331 1.00 95.00 104 ILE A O 1
ATOM 795 N N . ALA A 1 105 ? 3.904 -6.420 -10.853 1.00 91.25 105 ALA A N 1
ATOM 796 C CA . ALA A 1 105 ? 3.046 -5.303 -11.237 1.00 91.25 105 ALA A CA 1
ATOM 797 C C . ALA A 1 105 ? 1.659 -5.786 -11.702 1.00 91.25 105 ALA A C 1
ATOM 799 O O . ALA A 1 105 ? 0.646 -5.283 -11.219 1.00 91.25 105 ALA A O 1
ATOM 800 N N . ALA A 1 106 ? 1.597 -6.822 -12.547 1.00 94.44 106 ALA A N 1
ATOM 801 C CA . ALA A 1 106 ? 0.332 -7.410 -12.996 1.00 94.44 106 ALA A CA 1
ATOM 802 C C . ALA A 1 106 ? -0.487 -8.026 -11.842 1.00 94.44 106 ALA A C 1
ATOM 804 O O . ALA A 1 106 ? -1.709 -7.844 -11.765 1.00 94.44 106 ALA A O 1
ATOM 805 N N . VAL A 1 107 ? 0.176 -8.726 -10.915 1.00 94.69 107 VAL A N 1
ATOM 806 C CA . VAL A 1 107 ? -0.462 -9.284 -9.711 1.00 94.69 107 VAL A CA 1
ATOM 807 C C . VAL A 1 107 ? -0.990 -8.168 -8.809 1.00 94.69 107 VAL A C 1
ATOM 809 O O . VAL A 1 107 ? -2.139 -8.240 -8.375 1.00 94.69 107 VAL A O 1
ATOM 812 N N . THR A 1 108 ? -0.205 -7.117 -8.570 1.00 92.69 108 THR A N 1
ATOM 813 C CA . THR A 1 108 ? -0.595 -5.947 -7.773 1.00 92.69 108 THR A CA 1
ATOM 814 C C . THR A 1 108 ? -1.817 -5.254 -8.378 1.00 92.69 108 THR A C 1
ATOM 816 O O . THR A 1 108 ? -2.766 -4.963 -7.651 1.00 92.69 108 THR A O 1
ATOM 819 N N . THR A 1 109 ? -1.863 -5.060 -9.701 1.00 91.81 109 THR A N 1
ATOM 820 C CA . THR A 1 109 ? -3.042 -4.503 -10.388 1.00 91.81 109 THR A CA 1
ATOM 821 C C . THR A 1 109 ? -4.276 -5.385 -10.200 1.00 91.81 109 THR A C 1
ATOM 823 O O . THR A 1 109 ? -5.342 -4.886 -9.844 1.00 91.81 109 THR A O 1
ATOM 826 N N . THR A 1 110 ? -4.129 -6.701 -10.368 1.00 93.56 110 THR A N 1
ATOM 827 C CA . THR A 1 110 ? -5.233 -7.659 -10.187 1.00 93.56 110 THR A CA 1
ATOM 828 C C . THR A 1 110 ? -5.753 -7.641 -8.751 1.00 93.56 110 THR A C 1
ATOM 830 O O . THR A 1 110 ? -6.964 -7.646 -8.519 1.00 93.56 110 THR A O 1
ATOM 833 N N . LEU A 1 111 ? -4.844 -7.574 -7.776 1.00 92.00 111 LEU A N 1
ATOM 834 C CA . LEU A 1 111 ? -5.183 -7.508 -6.360 1.00 92.00 111 LEU A CA 1
ATOM 835 C C . LEU A 1 111 ? -5.936 -6.212 -6.034 1.00 92.00 111 LEU A C 1
ATOM 837 O O . LEU A 1 111 ? -6.921 -6.250 -5.300 1.00 92.00 111 LEU A O 1
ATOM 841 N N . PHE A 1 112 ? -5.539 -5.085 -6.630 1.00 89.81 112 PHE A N 1
ATOM 842 C CA . PHE A 1 112 ? -6.250 -3.815 -6.484 1.00 89.81 112 PHE A CA 1
ATOM 843 C C . PHE A 1 112 ? -7.692 -3.909 -7.000 1.00 89.81 112 PHE A C 1
ATOM 845 O O . PHE A 1 112 ? -8.630 -3.523 -6.300 1.00 89.81 112 PHE A O 1
ATOM 852 N N . THR A 1 113 ? -7.894 -4.493 -8.187 1.00 92.19 113 THR A N 1
ATOM 853 C CA . THR A 1 113 ? -9.234 -4.735 -8.743 1.00 92.19 113 THR A CA 1
ATOM 854 C C . THR A 1 113 ? -10.054 -5.669 -7.854 1.00 92.19 113 THR A C 1
ATOM 856 O O . THR A 1 113 ? -11.224 -5.392 -7.595 1.00 92.19 113 THR A O 1
ATOM 859 N N . TYR A 1 114 ? -9.447 -6.743 -7.343 1.00 92.12 114 TYR A N 1
ATOM 860 C CA . TYR A 1 114 ? -10.101 -7.662 -6.412 1.00 92.12 114 TYR A CA 1
ATOM 861 C C . TYR A 1 114 ? -10.592 -6.936 -5.153 1.00 92.12 114 TYR A C 1
ATOM 863 O O . TYR A 1 114 ? -11.764 -7.063 -4.797 1.00 92.12 114 TYR A O 1
ATOM 871 N N . TRP A 1 115 ? -9.737 -6.135 -4.511 1.00 87.38 115 TRP A N 1
ATOM 872 C CA . TRP A 1 115 ? -10.103 -5.378 -3.310 1.00 87.38 115 TRP A CA 1
ATOM 873 C C . TRP A 1 115 ? -11.196 -4.348 -3.570 1.00 87.38 115 TRP A C 1
ATOM 875 O O . TRP A 1 115 ? -12.092 -4.203 -2.743 1.00 87.38 115 TRP A O 1
ATOM 885 N N . LEU A 1 116 ? -11.147 -3.669 -4.716 1.00 88.62 116 LEU A N 1
ATOM 886 C CA . LEU A 1 116 ? -12.169 -2.707 -5.121 1.00 88.62 116 LEU A CA 1
ATOM 887 C C . LEU A 1 116 ? -13.529 -3.387 -5.324 1.00 88.62 116 LEU A C 1
ATOM 889 O O . LEU A 1 116 ? -14.547 -2.901 -4.842 1.00 88.62 116 LEU A O 1
ATOM 893 N N . VAL A 1 117 ? -13.565 -4.537 -5.999 1.00 91.56 117 VAL A N 1
ATOM 894 C CA . VAL A 1 117 ? -14.814 -5.291 -6.186 1.00 91.56 117 VAL A CA 1
ATOM 895 C C . VAL A 1 117 ? -15.322 -5.843 -4.854 1.00 91.56 117 VAL A C 1
ATOM 897 O O . VAL A 1 117 ? -16.524 -5.812 -4.592 1.00 91.56 117 VAL A O 1
ATOM 900 N N . TYR A 1 118 ? -14.420 -6.335 -4.006 1.00 87.50 118 TYR A N 1
ATOM 901 C CA . TYR A 1 118 ? -14.761 -6.834 -2.679 1.00 87.50 118 TYR A CA 1
ATOM 902 C C . TYR A 1 118 ? -15.353 -5.730 -1.791 1.00 87.50 118 TYR A C 1
ATOM 904 O O . TYR A 1 118 ? -16.382 -5.959 -1.159 1.00 87.50 118 TYR A O 1
ATOM 912 N N . SER A 1 119 ? -14.771 -4.525 -1.782 1.00 83.69 119 SER A N 1
ATOM 913 C CA . SER A 1 119 ? -15.268 -3.407 -0.969 1.00 83.69 119 SER A CA 1
ATOM 914 C C . SER A 1 119 ? -16.627 -2.886 -1.442 1.00 83.69 119 SER A C 1
ATOM 916 O O . SER A 1 119 ? -17.488 -2.603 -0.610 1.00 83.69 119 SER A O 1
ATOM 918 N N . LEU A 1 120 ? -16.861 -2.835 -2.758 1.00 87.06 120 LEU A N 1
ATOM 919 C CA . LEU A 1 120 ? -18.156 -2.446 -3.327 1.00 87.06 120 LEU A CA 1
ATOM 920 C C . LEU A 1 120 ? -19.268 -3.455 -3.022 1.00 87.06 120 LEU A C 1
ATOM 922 O O . LEU A 1 120 ? -20.415 -3.057 -2.872 1.00 87.06 120 LEU A O 1
ATOM 926 N N . ARG A 1 121 ? -18.949 -4.752 -2.935 1.00 84.62 121 ARG A N 1
ATOM 927 C CA . ARG A 1 121 ? -19.920 -5.800 -2.569 1.00 84.62 121 ARG A CA 1
ATOM 928 C C . ARG A 1 121 ? -20.174 -5.895 -1.066 1.00 84.62 121 ARG A C 1
ATOM 930 O O . ARG A 1 121 ? -21.168 -6.489 -0.666 1.00 84.62 121 ARG A O 1
ATOM 937 N N . ALA A 1 122 ? -19.246 -5.394 -0.255 1.00 70.19 122 ALA A N 1
ATOM 938 C CA . ALA A 1 122 ? -19.348 -5.395 1.200 1.00 70.19 122 ALA A CA 1
ATOM 939 C C . ALA A 1 122 ? -20.131 -4.190 1.759 1.00 70.19 122 ALA A C 1
ATOM 941 O O . ALA A 1 122 ? -20.371 -4.151 2.965 1.00 70.19 122 ALA A O 1
ATOM 942 N N . THR A 1 123 ? -20.489 -3.221 0.905 1.00 56.56 123 THR A N 1
ATOM 943 C CA . THR A 1 123 ? -21.336 -2.057 1.227 1.00 56.56 123 THR A CA 1
ATOM 944 C C . THR A 1 123 ? -22.789 -2.359 0.886 1.00 56.56 123 THR A C 1
ATOM 946 O O . THR A 1 123 ? -23.664 -1.983 1.694 1.00 56.56 123 THR A O 1
#

Secondary structure (DSSP, 8-state):
-----HHHHHHHHHHHHHHHHTHHHHHHHHHHTTSTTHHHHHHHHHHHHHHHHHHHHHHHHHHHTT--SHHHHHHHHHHHHHHHHHHHHHHHHHHHTTT-HHHHHHHHHHHHHHHHHHHHH--

Foldseek 3Di:
DPDDDPQLVVLLVQLVVLVVVLVPLVVLCVVPCPHPRLLVSLLVNLVSQLSNLVSQLSNLVSVLVVDPDVVSNVVSVVSNVVSVVSNVVSNVLSVCSNPPRNVSVVVVVVVVVVVVVVVVVVD